Protein AF-A0A7V9MYZ0-F1 (afdb_monomer_lite)

Sequence (90 aa):
MIKEVVTAVLVGLALPAAAQAQSGQDDDAMVCRPPQQLPGQRVYGPKVCKPRRVWDDLHRQGLDISADGQSVGESEKFRTFHCPSGAVTC

Radius of gyration: 21.64 Å; chains: 1; bounding box: 62×56×28 Å

pLDDT: mean 74.69, std 18.87, range [39.47, 94.19]

Secondary structure (DSSP, 8-state):
----------------------TT--TT-EEEEPP-BPTTSS-B---EEEEHHHHHHHHHTTEEE-TTSS-EEE-HHHHHH---TT-S--

Foldseek 3Di:
DDDDDDDDDDPDDDDPPPDPPPPDDPQQDWDWDCWDADPPDPDTADIAIDGNVVQVVQVVVQWDQDNNNPDIDRDPVRCQVDDPPDDPHD

Structure (mmCIF, N/CA/C/O backbone):
data_AF-A0A7V9MYZ0-F1
#
_entry.id   AF-A0A7V9MYZ0-F1
#
loop_
_atom_site.group_PDB
_atom_site.id
_atom_site.type_symbol
_atom_site.label_atom_id
_atom_site.label_alt_id
_atom_site.label_comp_id
_atom_site.label_asym_id
_atom_site.label_entity_id
_atom_site.label_seq_id
_atom_site.pdbx_PDB_ins_code
_atom_site.Cartn_x
_atom_site.Cartn_y
_atom_site.Cartn_z
_atom_site.occupancy
_atom_site.B_iso_or_equiv
_atom_site.auth_seq_id
_atom_site.auth_comp_id
_atom_site.auth_asym_id
_atom_site.auth_atom_id
_atom_site.pdbx_PDB_model_num
ATOM 1 N N . MET A 1 1 ? 47.638 45.986 -7.980 1.00 45.56 1 MET A N 1
ATOM 2 C CA . MET A 1 1 ? 46.307 45.843 -8.605 1.00 45.56 1 MET A CA 1
ATOM 3 C C . MET A 1 1 ? 45.471 44.971 -7.687 1.00 45.56 1 MET A C 1
ATOM 5 O O . MET A 1 1 ? 45.632 43.763 -7.676 1.00 45.56 1 MET A O 1
ATOM 9 N N . ILE A 1 2 ? 44.697 45.629 -6.831 1.00 48.16 2 ILE A N 1
ATOM 10 C CA . ILE A 1 2 ? 43.816 45.052 -5.811 1.00 48.16 2 ILE A CA 1
ATOM 11 C C . ILE A 1 2 ? 42.444 44.906 -6.458 1.00 48.16 2 ILE A C 1
ATOM 13 O O . ILE A 1 2 ? 41.913 45.898 -6.956 1.00 48.16 2 ILE A O 1
ATOM 17 N N . LYS A 1 3 ? 41.885 43.699 -6.474 1.00 39.47 3 LYS A N 1
ATOM 18 C CA . LYS A 1 3 ? 40.455 43.487 -6.703 1.00 39.47 3 LYS A CA 1
ATOM 19 C C . LYS A 1 3 ? 40.010 42.295 -5.867 1.00 39.47 3 LYS A C 1
ATOM 21 O O . LYS A 1 3 ? 40.115 41.144 -6.273 1.00 39.47 3 LYS A O 1
ATOM 26 N N . GLU A 1 4 ? 39.587 42.650 -4.662 1.00 53.72 4 GLU A N 1
ATOM 27 C CA . GLU A 1 4 ? 38.719 41.893 -3.772 1.00 53.72 4 GLU A CA 1
ATOM 28 C C . GLU A 1 4 ? 37.583 41.226 -4.556 1.00 53.72 4 GLU A C 1
ATOM 30 O O . GLU A 1 4 ? 36.869 41.898 -5.305 1.00 53.72 4 GLU A O 1
ATOM 35 N N . VAL A 1 5 ? 37.365 39.932 -4.328 1.00 51.06 5 VAL A N 1
ATOM 36 C CA . VAL A 1 5 ? 36.041 39.327 -4.498 1.00 51.06 5 VAL A CA 1
ATOM 37 C C . VAL A 1 5 ? 35.736 38.542 -3.231 1.00 51.06 5 VAL A C 1
ATOM 39 O O . VAL A 1 5 ? 36.131 37.394 -3.042 1.00 51.06 5 VAL A O 1
ATOM 42 N N . VAL A 1 6 ? 35.034 39.245 -2.349 1.00 49.78 6 VAL A N 1
ATOM 43 C CA . VAL A 1 6 ? 34.274 38.735 -1.214 1.00 49.78 6 VAL A CA 1
ATOM 44 C C . VAL A 1 6 ? 33.399 37.574 -1.686 1.00 49.78 6 VAL A C 1
ATOM 46 O O . VAL A 1 6 ? 32.569 37.757 -2.573 1.00 49.78 6 VAL A O 1
ATOM 49 N N . THR A 1 7 ? 33.539 36.394 -1.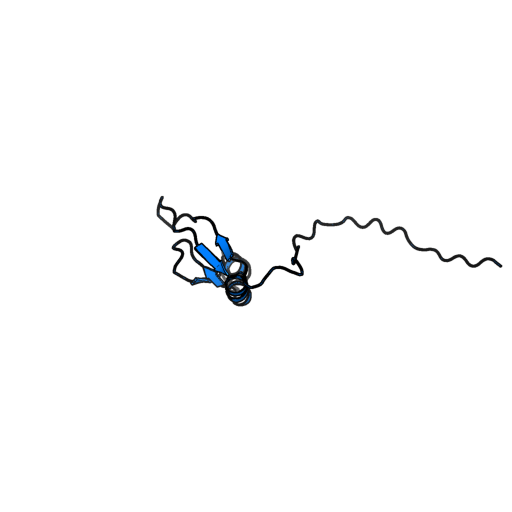081 1.00 49.56 7 THR A N 1
ATOM 50 C CA . THR A 1 7 ? 32.502 35.358 -1.176 1.00 49.56 7 THR A CA 1
ATOM 51 C C . THR A 1 7 ? 32.062 34.987 0.229 1.00 49.56 7 THR A C 1
ATOM 53 O O . THR A 1 7 ? 32.854 34.568 1.069 1.00 49.56 7 THR A O 1
ATOM 56 N N . ALA A 1 8 ? 30.786 35.266 0.473 1.00 50.34 8 ALA A N 1
ATOM 57 C CA . ALA A 1 8 ? 30.106 35.249 1.749 1.00 50.34 8 ALA A CA 1
ATOM 58 C C . ALA A 1 8 ? 30.124 33.872 2.425 1.00 50.34 8 ALA A C 1
ATOM 60 O O . ALA A 1 8 ? 29.784 32.854 1.825 1.00 50.34 8 ALA A O 1
ATOM 61 N N . VAL A 1 9 ? 30.441 33.878 3.719 1.00 46.56 9 VAL A N 1
ATOM 62 C CA . VAL A 1 9 ? 30.151 32.782 4.642 1.00 46.56 9 VAL A CA 1
ATOM 63 C C . VAL A 1 9 ? 28.642 32.781 4.895 1.00 46.56 9 VAL A C 1
ATOM 65 O O . VAL A 1 9 ? 28.131 33.611 5.642 1.00 46.56 9 VAL A O 1
ATOM 68 N N . LEU A 1 10 ? 27.919 31.860 4.260 1.00 51.97 10 LEU A N 1
ATOM 69 C CA . LEU A 1 10 ? 26.530 31.552 4.598 1.00 51.97 10 LEU A CA 1
ATOM 70 C C . LEU A 1 10 ? 26.512 30.337 5.528 1.00 51.97 10 LEU A C 1
ATOM 72 O O . LEU A 1 10 ? 26.478 29.189 5.089 1.00 51.97 10 LEU A O 1
ATOM 76 N N . VAL A 1 11 ? 26.532 30.608 6.834 1.00 50.84 11 VAL A N 1
ATOM 77 C CA . VAL A 1 11 ? 26.068 29.660 7.853 1.00 50.84 11 VAL A CA 1
ATOM 78 C C . VAL A 1 11 ? 24.547 29.599 7.732 1.00 50.84 11 VAL A C 1
ATOM 80 O O . VAL A 1 11 ? 23.829 30.439 8.266 1.00 50.84 11 VAL A O 1
ATOM 83 N N . GLY A 1 12 ? 24.062 28.629 6.961 1.00 47.50 12 GLY A N 1
ATOM 84 C CA . GLY A 1 12 ? 22.655 28.254 6.902 1.00 47.50 12 GLY A CA 1
ATOM 85 C C . GLY A 1 12 ? 22.440 26.991 7.724 1.00 47.50 12 GLY A C 1
ATOM 86 O O . GLY A 1 12 ? 23.034 25.957 7.432 1.00 47.50 12 GLY A O 1
ATOM 87 N N . LEU A 1 13 ? 21.598 27.079 8.752 1.00 51.66 13 LEU A N 1
ATOM 88 C CA . LEU A 1 13 ? 21.053 25.933 9.477 1.00 51.66 13 LEU A CA 1
ATOM 89 C C . LEU A 1 13 ? 20.404 24.975 8.468 1.00 51.66 13 LEU A C 1
ATOM 91 O O . LEU A 1 13 ? 19.322 25.247 7.949 1.00 51.66 13 LEU A O 1
ATOM 95 N N . ALA A 1 14 ? 21.078 23.867 8.168 1.00 48.38 14 ALA A N 1
ATOM 96 C CA . ALA A 1 14 ? 20.512 22.798 7.366 1.00 48.38 14 ALA A CA 1
ATOM 97 C C . ALA A 1 14 ? 19.420 22.107 8.192 1.00 48.38 14 ALA A C 1
ATOM 99 O O . ALA A 1 14 ? 19.708 21.297 9.074 1.00 48.38 14 ALA A O 1
ATOM 100 N N . LEU A 1 15 ? 18.155 22.437 7.915 1.00 51.34 15 LEU A N 1
ATOM 101 C CA . LEU A 1 15 ? 17.048 21.541 8.235 1.00 51.34 15 LEU A CA 1
ATOM 102 C C . LEU A 1 15 ? 17.370 20.182 7.588 1.00 51.34 15 LEU A C 1
ATOM 104 O O . LEU A 1 15 ? 17.727 20.169 6.405 1.00 51.34 15 LEU A O 1
ATOM 108 N N . PRO A 1 16 ? 17.251 19.042 8.293 1.00 46.75 16 PRO A N 1
ATOM 109 C CA . PRO A 1 16 ? 17.363 17.751 7.638 1.00 46.75 16 PRO A CA 1
ATOM 110 C C . PRO A 1 16 ? 16.184 17.623 6.671 1.00 46.75 16 PRO A C 1
ATOM 112 O O . PRO A 1 16 ? 15.050 17.358 7.066 1.00 46.75 16 PRO A O 1
ATOM 115 N N . ALA A 1 17 ? 16.457 17.870 5.392 1.00 45.44 17 ALA A N 1
ATOM 116 C CA . ALA A 1 17 ? 15.546 17.589 4.305 1.00 45.44 17 ALA A CA 1
ATOM 117 C C . ALA A 1 17 ? 15.266 16.082 4.312 1.00 45.44 17 ALA A C 1
ATOM 119 O O . ALA A 1 17 ? 16.060 15.278 3.825 1.00 45.44 17 ALA A O 1
ATOM 120 N N . ALA A 1 18 ? 14.128 15.691 4.883 1.00 50.50 18 ALA A N 1
ATOM 121 C CA . ALA A 1 18 ? 13.535 14.378 4.686 1.00 50.50 18 ALA A CA 1
ATOM 122 C C . ALA A 1 18 ? 13.012 14.287 3.244 1.00 50.50 18 ALA A C 1
ATOM 124 O O . ALA A 1 18 ? 11.815 14.344 2.987 1.00 50.50 18 ALA A O 1
ATOM 125 N N . ALA A 1 19 ? 13.933 14.220 2.291 1.00 48.78 19 ALA A N 1
ATOM 126 C CA . ALA A 1 19 ? 13.663 13.895 0.902 1.00 48.78 19 ALA A CA 1
ATOM 127 C C . ALA A 1 19 ? 14.958 13.371 0.281 1.00 48.78 19 ALA A C 1
ATOM 129 O O . ALA A 1 19 ? 15.541 13.977 -0.615 1.00 48.78 19 ALA A O 1
ATOM 130 N N . GLN A 1 20 ? 15.416 12.214 0.760 1.00 44.50 20 GLN A N 1
ATOM 131 C CA . GL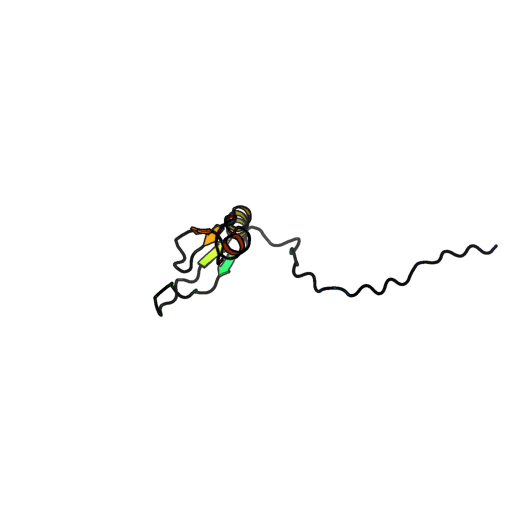N A 1 20 ? 16.227 11.351 -0.089 1.00 44.50 20 GLN A CA 1
ATOM 132 C C . GLN A 1 20 ? 15.296 10.800 -1.176 1.00 44.50 20 GLN A C 1
ATOM 134 O O . GLN A 1 20 ? 14.823 9.673 -1.089 1.00 44.50 20 GLN A O 1
ATOM 139 N N . ALA A 1 21 ? 14.984 11.617 -2.183 1.00 51.44 21 ALA A N 1
ATOM 140 C CA . ALA A 1 21 ? 14.615 11.083 -3.482 1.00 51.44 21 ALA A CA 1
ATOM 141 C C . ALA A 1 21 ? 15.878 10.376 -3.980 1.00 51.44 21 ALA A C 1
ATOM 143 O O . ALA A 1 21 ? 16.823 11.029 -4.422 1.00 51.44 21 ALA A O 1
ATOM 144 N N . GLN A 1 22 ? 15.964 9.064 -3.753 1.00 53.09 22 GLN A N 1
ATOM 145 C CA . GLN A 1 22 ? 17.125 8.283 -4.153 1.00 53.09 22 GLN A CA 1
ATOM 146 C C . GLN A 1 22 ? 17.109 8.219 -5.682 1.00 53.09 22 GLN A C 1
ATOM 148 O O . GLN A 1 22 ? 16.413 7.412 -6.295 1.00 53.09 22 GLN A O 1
ATOM 153 N N . SER A 1 23 ? 17.854 9.124 -6.304 1.00 51.69 23 SER A N 1
ATOM 154 C CA . SER A 1 23 ? 18.178 9.088 -7.719 1.00 51.69 23 SER A CA 1
ATOM 155 C C . SER A 1 23 ? 18.939 7.790 -8.009 1.00 51.69 23 SER A C 1
ATOM 157 O O . SER A 1 23 ? 20.104 7.651 -7.647 1.00 51.69 23 SER A O 1
ATOM 159 N N . GLY A 1 24 ? 18.253 6.821 -8.624 1.00 52.94 24 GLY A N 1
ATOM 160 C CA . GLY A 1 24 ? 18.816 5.519 -9.010 1.00 52.94 24 GLY A CA 1
ATOM 161 C C . GLY A 1 24 ? 18.200 4.300 -8.317 1.00 52.94 24 GLY A C 1
ATOM 162 O O . GLY A 1 24 ? 18.849 3.266 -8.209 1.00 52.94 24 GLY A O 1
ATOM 163 N N . GLN A 1 25 ? 16.979 4.403 -7.798 1.00 59.31 25 GLN A N 1
ATOM 164 C CA . GLN A 1 25 ? 16.248 3.255 -7.270 1.00 59.31 25 GLN A CA 1
ATOM 165 C C . GLN A 1 25 ? 15.611 2.462 -8.422 1.00 59.31 25 GLN A C 1
ATOM 167 O O . GLN A 1 25 ? 14.737 2.993 -9.091 1.00 59.31 25 GLN A O 1
ATOM 172 N N . ASP A 1 26 ? 16.010 1.199 -8.632 1.00 73.75 26 ASP A N 1
ATOM 173 C CA . ASP A 1 26 ? 15.390 0.327 -9.643 1.00 73.75 26 ASP A CA 1
ATOM 174 C C . ASP A 1 26 ? 13.858 0.322 -9.481 1.00 73.75 26 ASP A C 1
ATOM 176 O O . ASP A 1 26 ? 13.344 -0.039 -8.414 1.00 73.75 26 ASP A O 1
ATOM 180 N N . ASP A 1 27 ? 13.129 0.717 -10.525 1.00 77.38 27 ASP A N 1
ATOM 181 C CA . ASP A 1 27 ? 11.656 0.788 -10.537 1.00 77.38 27 ASP A CA 1
ATOM 182 C C . ASP A 1 27 ? 11.006 -0.590 -10.315 1.00 77.38 27 ASP A C 1
ATOM 184 O O . ASP A 1 27 ? 9.889 -0.716 -9.800 1.00 77.38 27 ASP A O 1
ATOM 188 N N . ASP A 1 28 ? 11.746 -1.643 -10.658 1.00 83.50 28 ASP A N 1
ATOM 189 C CA . ASP A 1 28 ? 11.379 -3.043 -10.473 1.00 83.50 28 ASP A CA 1
ATOM 190 C C . ASP A 1 28 ? 11.804 -3.622 -9.117 1.00 83.50 28 ASP A C 1
ATOM 192 O O . ASP A 1 28 ? 11.486 -4.775 -8.815 1.00 83.50 28 ASP A O 1
ATOM 196 N N . ALA A 1 29 ? 12.491 -2.852 -8.266 1.00 90.56 29 ALA A N 1
ATOM 197 C CA . ALA A 1 29 ? 12.865 -3.339 -6.946 1.00 90.56 29 ALA A CA 1
ATOM 198 C C . ALA A 1 29 ? 11.613 -3.707 -6.145 1.00 90.56 29 ALA A C 1
ATOM 200 O O . ALA A 1 29 ? 10.698 -2.899 -5.969 1.00 90.56 29 ALA A O 1
ATOM 201 N N . MET A 1 30 ? 11.590 -4.926 -5.611 1.00 93.12 30 MET A N 1
ATOM 202 C CA . MET A 1 30 ? 10.506 -5.377 -4.746 1.00 93.12 30 MET A CA 1
ATOM 203 C C . MET A 1 30 ? 10.594 -4.685 -3.386 1.00 93.12 30 MET A C 1
ATOM 205 O O . MET A 1 30 ? 11.537 -4.889 -2.624 1.00 93.12 30 MET A O 1
ATOM 209 N N . VAL A 1 31 ? 9.573 -3.894 -3.066 1.00 93.88 31 VAL A N 1
ATOM 210 C CA . VAL A 1 31 ? 9.425 -3.187 -1.794 1.00 93.88 31 VAL A CA 1
ATOM 211 C C . VAL A 1 31 ? 8.310 -3.844 -0.991 1.00 93.88 31 VAL A C 1
ATOM 213 O O . VAL A 1 31 ? 7.181 -3.992 -1.468 1.00 93.88 31 VAL A O 1
ATOM 216 N N . CYS A 1 32 ? 8.631 -4.238 0.241 1.00 93.69 32 CYS A N 1
ATOM 217 C CA . CYS A 1 32 ? 7.693 -4.878 1.154 1.00 93.69 32 CYS A CA 1
ATOM 218 C C . CYS A 1 32 ? 7.289 -3.948 2.298 1.00 93.69 32 CYS A C 1
ATOM 220 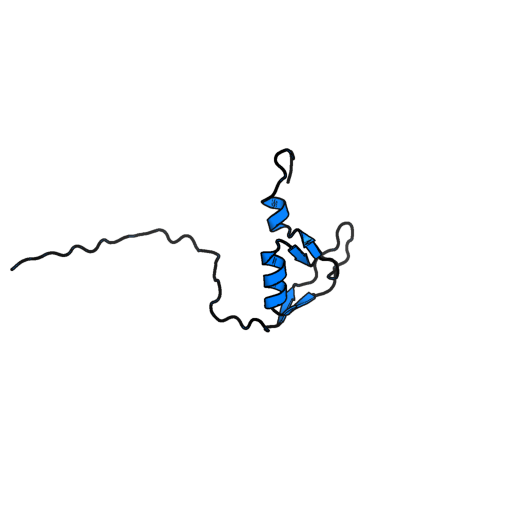O O . CYS A 1 32 ? 8.155 -3.459 3.021 1.00 93.69 32 CYS A O 1
ATOM 222 N N . ARG A 1 33 ? 5.983 -3.799 2.533 1.00 91.88 33 ARG A N 1
ATOM 223 C CA . ARG A 1 33 ? 5.440 -3.235 3.771 1.00 91.88 33 ARG A CA 1
ATOM 224 C C . ARG A 1 33 ? 5.206 -4.335 4.814 1.00 91.88 33 ARG A C 1
ATOM 226 O O . ARG A 1 33 ? 4.759 -5.430 4.450 1.00 91.88 33 ARG A O 1
ATOM 233 N N . PRO A 1 34 ? 5.508 -4.075 6.099 1.00 91.94 34 PRO A N 1
ATOM 234 C CA . PRO A 1 34 ? 5.215 -5.013 7.173 1.00 91.94 34 PRO A CA 1
ATOM 235 C C . PRO A 1 34 ? 3.696 -5.168 7.385 1.00 91.94 34 PRO A C 1
ATOM 237 O O . PRO A 1 34 ? 2.932 -4.283 6.996 1.00 91.94 34 PRO A O 1
ATOM 240 N N . PRO A 1 35 ? 3.263 -6.269 8.024 1.00 92.69 35 PRO A N 1
ATOM 241 C CA . PRO A 1 35 ? 1.900 -6.442 8.519 1.00 92.69 35 PRO A CA 1
ATOM 242 C C . PRO A 1 35 ? 1.400 -5.233 9.317 1.00 92.69 35 PRO A C 1
ATOM 244 O O . PRO A 1 35 ? 2.051 -4.803 10.270 1.00 92.69 35 PRO A O 1
ATOM 247 N N . GLN A 1 36 ? 0.227 -4.715 8.959 1.00 90.94 36 GLN A N 1
ATOM 248 C CA . GLN A 1 36 ? -0.460 -3.655 9.704 1.00 90.94 36 GLN A CA 1
ATOM 249 C C . GLN A 1 36 ? -1.644 -4.247 10.475 1.00 90.94 36 GLN A C 1
ATOM 251 O O . GLN A 1 36 ? -2.235 -5.234 10.041 1.00 90.94 36 GLN A O 1
ATOM 256 N N . GLN A 1 37 ? -1.988 -3.676 11.628 1.00 92.06 37 GLN A N 1
ATOM 257 C CA . GLN A 1 37 ? -3.133 -4.147 12.408 1.00 92.06 37 GLN A CA 1
ATOM 258 C C . GLN A 1 37 ? -4.444 -3.801 11.692 1.00 92.06 37 GLN A C 1
ATOM 260 O O . GLN A 1 37 ? -4.624 -2.678 11.223 1.00 92.06 37 GLN A O 1
ATOM 265 N N . LEU A 1 38 ? -5.367 -4.761 11.615 1.00 89.56 38 LEU A N 1
ATOM 266 C CA . LEU A 1 38 ? -6.674 -4.537 11.007 1.00 89.56 38 LEU A CA 1
ATOM 267 C C . LEU A 1 38 ? -7.552 -3.659 11.917 1.00 89.56 38 LEU A C 1
ATOM 269 O O . LEU A 1 38 ? -7.612 -3.907 13.127 1.00 89.56 38 LEU A O 1
ATOM 273 N N . PRO A 1 39 ? -8.280 -2.670 11.365 1.00 86.62 39 PRO A N 1
ATOM 274 C CA . PRO A 1 39 ? -9.170 -1.820 12.150 1.00 86.62 39 PRO A CA 1
ATOM 275 C C . PRO A 1 39 ? -10.199 -2.639 12.937 1.00 86.62 39 PRO A C 1
ATOM 277 O O . PRO A 1 39 ? -10.824 -3.555 12.402 1.00 86.62 39 PRO A O 1
ATOM 280 N N . GLY A 1 40 ? -10.371 -2.317 14.221 1.00 87.88 40 GLY A N 1
ATOM 281 C CA . GLY A 1 40 ? -11.336 -2.988 15.101 1.00 87.88 40 GLY A CA 1
ATOM 282 C C . GLY A 1 40 ? -10.974 -4.426 15.493 1.00 87.88 40 GLY A C 1
ATOM 283 O O . GLY A 1 40 ? -11.732 -5.062 16.222 1.00 87.88 40 GLY A O 1
ATOM 284 N N . GLN A 1 41 ? -9.822 -4.944 15.057 1.00 90.56 41 GLN A N 1
ATOM 285 C CA . GLN A 1 41 ? -9.375 -6.303 15.351 1.00 90.56 41 GLN A CA 1
ATOM 286 C C . GLN A 1 41 ? -7.991 -6.296 16.002 1.00 90.56 41 GLN A C 1
ATOM 288 O O . GLN A 1 41 ? -7.196 -5.376 15.829 1.00 90.56 41 GLN A O 1
ATOM 293 N N . ARG A 1 42 ? -7.669 -7.354 16.750 1.00 91.94 42 ARG A N 1
ATOM 294 C CA . ARG A 1 42 ? -6.319 -7.592 17.304 1.00 91.94 42 ARG A CA 1
ATOM 295 C C . ARG A 1 42 ? -5.460 -8.470 16.387 1.00 91.94 42 ARG A C 1
ATOM 297 O O . ARG A 1 42 ? -4.528 -9.123 16.841 1.00 91.94 42 ARG A O 1
ATOM 304 N N . VAL A 1 43 ? -5.823 -8.524 15.109 1.00 92.75 43 VAL A N 1
ATOM 305 C CA . VAL A 1 43 ? -5.190 -9.360 14.090 1.00 92.75 43 VAL A CA 1
ATOM 306 C C . VAL A 1 43 ? -4.418 -8.459 13.133 1.00 92.75 43 VAL A C 1
ATOM 308 O O . VAL A 1 43 ? -4.878 -7.368 12.795 1.00 92.75 43 VAL A O 1
ATOM 311 N N . TYR A 1 44 ? -3.245 -8.917 12.707 1.00 93.25 44 TYR A N 1
ATOM 312 C CA . TYR A 1 44 ? -2.431 -8.243 11.702 1.00 93.25 44 TYR A CA 1
ATOM 313 C C . TYR A 1 44 ? -2.749 -8.784 10.312 1.00 93.25 44 TYR A C 1
ATOM 315 O O . TYR A 1 44 ? -2.945 -9.986 10.134 1.00 93.25 44 TYR A O 1
ATOM 323 N N . GLY A 1 45 ? -2.791 -7.890 9.331 1.00 89.69 45 GLY A N 1
ATOM 324 C CA . GLY A 1 45 ? -2.910 -8.253 7.931 1.00 89.69 45 GLY A CA 1
ATOM 325 C C . GLY A 1 45 ? -1.617 -8.835 7.354 1.00 89.69 45 GLY A C 1
ATOM 326 O O . GLY A 1 45 ? -0.616 -9.002 8.054 1.00 89.69 45 GLY A O 1
ATOM 327 N N . PRO A 1 46 ? -1.614 -9.182 6.065 1.00 93.62 46 PRO A N 1
ATOM 328 C CA . PRO A 1 46 ? -0.467 -9.810 5.433 1.00 93.62 46 PRO A CA 1
ATOM 329 C C . PRO A 1 46 ? 0.693 -8.827 5.227 1.00 93.62 46 PRO A C 1
ATOM 331 O O . PRO A 1 46 ? 0.523 -7.612 5.130 1.00 93.62 46 PRO A O 1
ATOM 334 N N . LYS A 1 47 ? 1.900 -9.380 5.077 1.00 93.69 47 LYS A N 1
ATOM 335 C CA . LYS A 1 47 ? 3.039 -8.650 4.511 1.00 93.69 47 LYS A CA 1
ATOM 336 C C . LYS A 1 47 ? 2.781 -8.430 3.019 1.00 93.69 47 LYS A C 1
ATOM 338 O O . LYS A 1 47 ? 2.569 -9.398 2.290 1.00 93.69 47 LYS A O 1
ATOM 343 N N . VAL A 1 48 ? 2.858 -7.186 2.552 1.00 93.94 48 VAL A N 1
ATOM 344 C CA . VAL A 1 48 ? 2.587 -6.839 1.149 1.00 93.94 48 VAL A CA 1
ATOM 345 C C . VAL A 1 48 ? 3.882 -6.445 0.463 1.00 93.94 48 VAL A C 1
ATOM 347 O O . VAL A 1 48 ? 4.503 -5.460 0.844 1.00 93.94 48 VAL A O 1
ATOM 350 N N . CYS A 1 49 ? 4.280 -7.194 -0.562 1.00 93.94 49 CYS A N 1
ATOM 351 C CA . CYS A 1 49 ? 5.430 -6.867 -1.398 1.00 93.94 49 CYS A CA 1
ATOM 352 C C . CYS A 1 49 ? 4.966 -6.530 -2.814 1.00 93.94 49 CYS A C 1
ATOM 354 O O . CYS A 1 49 ? 4.274 -7.331 -3.445 1.00 93.94 49 CYS A O 1
ATOM 356 N N . LYS A 1 50 ? 5.353 -5.358 -3.317 1.00 92.75 50 LYS A N 1
ATOM 357 C CA . LYS A 1 50 ? 5.086 -4.915 -4.692 1.00 92.75 50 LYS A CA 1
ATOM 358 C C . LYS A 1 50 ? 6.333 -4.249 -5.279 1.00 92.75 50 LYS A C 1
ATOM 360 O O . LYS A 1 50 ? 7.155 -3.752 -4.506 1.00 92.75 50 LYS A O 1
ATOM 365 N N . PRO A 1 51 ? 6.483 -4.223 -6.613 1.00 94.19 51 PRO A N 1
ATOM 366 C CA . PRO A 1 51 ? 7.521 -3.427 -7.257 1.00 94.19 51 PRO A CA 1
ATOM 367 C C . PRO A 1 51 ? 7.392 -1.955 -6.868 1.00 94.19 51 PRO A C 1
ATOM 369 O O . PRO A 1 51 ? 6.274 -1.461 -6.701 1.00 94.19 51 PRO A O 1
ATOM 372 N N . ARG A 1 52 ? 8.520 -1.254 -6.760 1.00 91.19 52 ARG A N 1
ATOM 373 C CA . ARG A 1 52 ? 8.570 0.169 -6.411 1.00 91.19 52 ARG A CA 1
ATOM 374 C C . ARG A 1 52 ? 7.654 1.014 -7.294 1.00 91.19 52 ARG A C 1
ATOM 376 O O . ARG A 1 52 ? 6.829 1.736 -6.748 1.00 91.19 52 ARG A O 1
ATOM 383 N N . ARG A 1 53 ? 7.669 0.794 -8.614 1.00 92.75 53 ARG A N 1
ATOM 384 C CA . ARG A 1 53 ? 6.778 1.491 -9.558 1.00 92.75 53 ARG A CA 1
ATOM 385 C C . ARG A 1 53 ? 5.298 1.443 -9.170 1.00 92.75 53 ARG A C 1
ATOM 387 O O . ARG A 1 53 ? 4.587 2.421 -9.343 1.00 92.75 53 ARG A O 1
ATOM 394 N N . VAL A 1 54 ? 4.834 0.324 -8.605 1.00 93.50 54 VAL A N 1
ATOM 395 C CA . VAL A 1 54 ? 3.428 0.162 -8.203 1.00 93.50 54 VAL A CA 1
ATOM 396 C C . VAL A 1 54 ? 3.122 1.012 -6.974 1.00 93.50 54 VAL A C 1
ATOM 398 O O . VAL A 1 54 ? 2.056 1.613 -6.893 1.00 93.50 54 VAL A O 1
ATOM 401 N N . TRP A 1 55 ? 4.049 1.073 -6.017 1.00 92.56 55 TRP A N 1
ATOM 402 C CA . TRP A 1 55 ? 3.912 1.959 -4.862 1.00 92.56 55 TRP A CA 1
ATOM 403 C C . TRP A 1 55 ? 3.918 3.425 -5.289 1.00 92.56 55 TRP A C 1
ATOM 405 O O . TRP A 1 55 ? 3.055 4.185 -4.855 1.00 92.56 55 TRP A O 1
ATOM 415 N N . ASP A 1 56 ? 4.818 3.794 -6.197 1.00 92.88 56 ASP A N 1
ATOM 416 C CA . ASP A 1 56 ? 4.908 5.156 -6.716 1.00 92.88 56 ASP A CA 1
ATOM 417 C C . ASP A 1 56 ? 3.639 5.551 -7.485 1.00 92.88 56 ASP A C 1
ATOM 419 O O . ASP A 1 56 ? 3.122 6.652 -7.303 1.00 92.88 56 ASP A O 1
ATOM 423 N N . ASP A 1 57 ? 3.083 4.652 -8.304 1.00 93.56 57 ASP A N 1
ATOM 424 C CA . ASP A 1 57 ? 1.803 4.856 -8.994 1.00 93.56 57 ASP A CA 1
ATOM 425 C C . ASP A 1 57 ? 0.658 5.133 -8.020 1.00 93.56 57 ASP A C 1
ATOM 427 O O . ASP A 1 57 ? -0.138 6.048 -8.245 1.00 93.56 57 ASP A O 1
ATOM 431 N N . LEU A 1 58 ? 0.573 4.365 -6.932 1.00 93.19 58 LEU A N 1
ATOM 432 C CA . LEU A 1 58 ? -0.447 4.554 -5.902 1.00 93.19 58 LEU A CA 1
ATOM 433 C C . LEU A 1 58 ? -0.260 5.893 -5.184 1.00 93.19 58 LEU A C 1
ATOM 435 O O . LEU A 1 58 ? -1.207 6.671 -5.076 1.00 93.19 58 LEU A O 1
ATOM 439 N N . HIS A 1 59 ? 0.966 6.212 -4.767 1.00 91.19 59 HIS A N 1
ATOM 440 C CA . HIS A 1 59 ? 1.263 7.451 -4.045 1.00 91.19 59 HIS A CA 1
ATOM 441 C C . HIS A 1 59 ? 1.050 8.695 -4.903 1.00 91.19 59 HIS A C 1
ATOM 443 O O . HIS A 1 59 ? 0.563 9.704 -4.391 1.00 91.19 59 HIS A O 1
ATOM 449 N N . ARG A 1 60 ? 1.329 8.621 -6.211 1.00 89.94 60 ARG A N 1
ATOM 450 C CA . ARG A 1 60 ? 1.002 9.690 -7.170 1.00 89.94 60 ARG A CA 1
ATOM 451 C C . ARG A 1 60 ? -0.499 9.954 -7.268 1.00 89.94 60 ARG A C 1
ATOM 453 O O . ARG A 1 60 ? -0.895 11.098 -7.462 1.00 89.94 60 ARG A O 1
ATOM 460 N N . GLN A 1 61 ? -1.320 8.921 -7.109 1.00 91.19 61 GLN A N 1
ATOM 461 C CA . GLN A 1 61 ? -2.783 9.023 -7.097 1.00 91.19 61 GLN A CA 1
ATOM 462 C C . GLN A 1 61 ? -3.349 9.381 -5.714 1.00 91.19 61 GLN A C 1
ATOM 464 O O . GLN A 1 61 ? -4.559 9.518 -5.561 1.00 91.19 61 GLN A O 1
ATOM 469 N N . GLY A 1 62 ? -2.495 9.514 -4.698 1.00 89.12 62 GLY A N 1
ATOM 470 C CA . GLY A 1 62 ? -2.913 9.717 -3.314 1.00 89.12 62 GLY A CA 1
ATOM 471 C C . GLY A 1 62 ? -3.548 8.500 -2.653 1.00 89.12 62 GLY A C 1
ATOM 472 O O . GLY A 1 62 ? -4.229 8.621 -1.635 1.00 89.12 62 GLY A O 1
ATOM 473 N N . LEU A 1 63 ? -3.294 7.321 -3.210 1.00 93.38 63 LEU A N 1
ATOM 474 C CA . LEU A 1 63 ? -3.789 6.043 -2.731 1.00 93.38 63 LEU A CA 1
ATOM 475 C C . LEU A 1 63 ? -2.687 5.269 -1.998 1.00 93.38 63 LEU A C 1
ATOM 477 O O . LEU A 1 63 ? -1.498 5.515 -2.186 1.00 93.38 63 LEU A O 1
ATOM 481 N N . ASP A 1 64 ? -3.086 4.317 -1.164 1.00 93.25 64 ASP A N 1
ATOM 482 C CA . ASP A 1 64 ? -2.208 3.330 -0.535 1.00 93.25 64 ASP A CA 1
ATOM 483 C C . ASP A 1 64 ? -2.942 1.985 -0.396 1.00 93.25 64 ASP A C 1
ATOM 485 O O . ASP A 1 64 ? -4.172 1.918 -0.475 1.00 93.25 64 ASP A O 1
ATOM 489 N N . ILE A 1 65 ? -2.187 0.901 -0.200 1.00 91.88 65 ILE A N 1
ATOM 490 C CA . ILE A 1 65 ? -2.764 -0.419 0.082 1.00 91.88 65 ILE A CA 1
ATOM 491 C C . ILE A 1 65 ? -3.136 -0.484 1.568 1.00 91.88 65 ILE A C 1
ATOM 493 O O . ILE A 1 65 ? -2.293 -0.276 2.442 1.00 91.88 65 ILE A O 1
ATOM 497 N N . SER A 1 66 ? -4.394 -0.811 1.850 1.00 90.12 66 SER A N 1
ATOM 498 C CA . SER A 1 66 ? -4.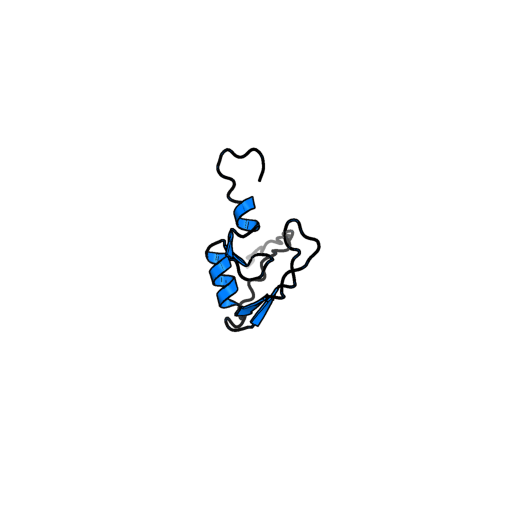940 -0.936 3.202 1.00 90.12 66 SER A CA 1
ATOM 499 C C . SER A 1 66 ? -4.272 -2.045 4.019 1.00 90.12 66 SER A C 1
ATOM 501 O O . SER A 1 66 ? -3.589 -2.930 3.498 1.00 90.12 66 SER A O 1
ATOM 503 N N . ALA A 1 67 ? -4.535 -2.043 5.329 1.00 88.75 67 ALA A N 1
ATOM 504 C CA . ALA A 1 67 ? -3.986 -3.018 6.269 1.00 88.75 67 ALA A CA 1
ATOM 505 C C . ALA A 1 67 ? -4.332 -4.484 5.938 1.00 88.75 67 ALA A C 1
ATOM 507 O O . ALA A 1 67 ? -3.567 -5.372 6.295 1.00 88.75 67 ALA A O 1
ATOM 508 N N . ASP A 1 68 ? -5.437 -4.755 5.238 1.00 89.19 68 ASP A N 1
ATOM 509 C CA . ASP A 1 68 ? -5.806 -6.099 4.762 1.00 89.19 68 ASP A CA 1
ATOM 510 C C . ASP A 1 68 ? -4.949 -6.605 3.588 1.00 89.19 68 ASP A C 1
ATOM 512 O O . ASP A 1 68 ? -4.975 -7.793 3.264 1.00 89.19 68 ASP A O 1
ATOM 516 N N . GLY A 1 69 ? -4.162 -5.717 2.977 1.00 89.06 69 GLY A N 1
ATOM 517 C CA . GLY A 1 69 ? -3.230 -6.021 1.899 1.00 89.06 69 GLY A CA 1
ATOM 518 C C . GLY A 1 69 ? -3.860 -6.296 0.534 1.00 89.06 69 GLY A C 1
ATOM 519 O O . GLY A 1 69 ? -3.133 -6.653 -0.394 1.00 89.06 69 GLY A O 1
ATOM 520 N N . GLN A 1 70 ? -5.179 -6.140 0.397 1.00 87.94 70 GLN A N 1
ATOM 521 C CA . GLN A 1 70 ? -5.922 -6.368 -0.843 1.00 87.94 70 GLN A CA 1
ATOM 522 C C . GLN A 1 70 ? -6.634 -5.105 -1.323 1.00 87.94 70 GLN A C 1
ATOM 524 O O . GLN A 1 70 ? -6.640 -4.826 -2.522 1.00 87.94 70 GLN A O 1
ATOM 529 N N . SER A 1 71 ? -7.223 -4.339 -0.407 1.00 90.62 71 SER A N 1
ATOM 530 C CA . SER A 1 71 ? -7.945 -3.119 -0.739 1.00 90.62 71 SER A CA 1
ATOM 531 C C . SER A 1 71 ? -6.996 -1.931 -0.916 1.00 90.62 71 SER A C 1
ATOM 533 O O . SER A 1 71 ? -5.943 -1.843 -0.284 1.00 90.62 71 SER A O 1
ATOM 535 N N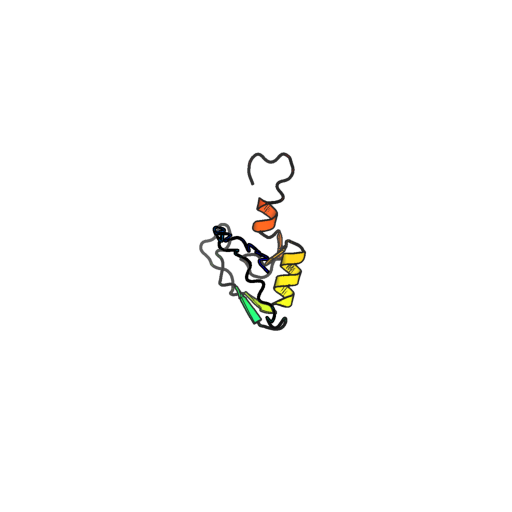 . VAL A 1 72 ? -7.371 -1.018 -1.812 1.00 92.31 72 VAL A N 1
ATOM 536 C CA . VAL A 1 72 ? -6.672 0.246 -2.061 1.00 92.31 72 VAL A CA 1
ATOM 537 C C . VAL A 1 72 ? -7.602 1.371 -1.634 1.00 92.31 72 VAL A C 1
ATOM 539 O O . VAL A 1 72 ? -8.772 1.381 -2.014 1.00 92.31 72 VAL A O 1
ATOM 542 N N . GLY A 1 73 ? -7.096 2.306 -0.841 1.00 89.25 73 GLY A N 1
ATOM 543 C CA . GLY A 1 73 ? -7.862 3.452 -0.363 1.00 89.25 73 GLY A CA 1
ATOM 544 C C . GLY A 1 73 ? -7.023 4.715 -0.359 1.00 89.25 73 GLY A C 1
ATOM 545 O O . GLY A 1 73 ? -5.829 4.677 -0.641 1.00 89.25 73 GLY A O 1
ATOM 546 N N . GLU A 1 74 ? -7.643 5.842 -0.019 1.00 88.25 74 GLU A N 1
ATOM 547 C CA . GLU A 1 74 ? -6.908 7.090 0.176 1.00 88.25 74 GLU A CA 1
ATOM 548 C C . GLU A 1 74 ? -5.821 6.886 1.225 1.00 88.25 74 GLU A C 1
ATOM 550 O O . GLU A 1 74 ? -6.097 6.380 2.322 1.00 88.25 74 GLU A O 1
ATOM 555 N N . SER A 1 75 ? -4.600 7.283 0.880 1.00 83.62 75 SER A N 1
ATOM 556 C CA . SER A 1 75 ? -3.469 7.242 1.793 1.00 83.62 75 SER A CA 1
ATOM 557 C C . SER A 1 75 ? -3.779 8.102 3.014 1.00 83.62 75 SER A C 1
ATOM 559 O O . SER A 1 75 ? -4.323 9.198 2.878 1.00 83.62 75 SER A O 1
ATOM 561 N N . GLU A 1 76 ? -3.397 7.644 4.207 1.00 78.38 76 GLU A N 1
ATOM 562 C CA . GLU A 1 76 ? -3.578 8.399 5.456 1.00 78.38 76 GLU A CA 1
ATOM 563 C C . GLU A 1 76 ? -3.017 9.822 5.336 1.00 78.38 76 GLU A C 1
ATOM 565 O O . GLU A 1 76 ? -3.666 10.789 5.722 1.00 78.38 76 GLU A O 1
ATOM 570 N N . LYS A 1 77 ? -1.884 9.961 4.636 1.00 73.56 77 LYS A N 1
ATOM 571 C CA . LYS A 1 77 ? -1.289 11.251 4.283 1.00 73.56 77 LYS A CA 1
ATOM 572 C C . LYS A 1 77 ? -2.281 12.160 3.546 1.00 73.56 77 LYS A C 1
ATOM 574 O O . LYS A 1 77 ? -2.442 13.322 3.902 1.00 73.56 77 LYS A O 1
ATOM 579 N N . PHE A 1 78 ? -2.937 11.643 2.511 1.00 71.81 78 PHE A N 1
ATOM 580 C CA . PHE A 1 78 ? -3.878 12.416 1.700 1.00 71.81 78 PHE A CA 1
ATOM 581 C C . PHE A 1 78 ? -5.153 12.759 2.469 1.00 71.81 78 PHE A C 1
ATOM 583 O O . PHE A 1 78 ? -5.647 13.872 2.318 1.00 71.81 78 PHE A O 1
ATOM 590 N N . ARG A 1 79 ? -5.623 11.870 3.350 1.00 69.12 79 ARG A N 1
ATOM 591 C CA . ARG A 1 79 ? -6.771 12.133 4.232 1.00 69.12 79 ARG A CA 1
ATOM 592 C C . ARG A 1 79 ? -6.500 13.278 5.208 1.00 69.12 79 ARG A C 1
ATOM 594 O O . ARG A 1 79 ? -7.369 14.114 5.418 1.00 69.12 79 ARG A O 1
ATOM 601 N N . THR A 1 80 ? -5.291 13.348 5.771 1.00 66.31 80 THR A N 1
ATOM 602 C CA . THR A 1 80 ? -4.914 14.433 6.690 1.00 66.31 80 THR A CA 1
ATOM 603 C C . THR A 1 80 ? -4.763 15.778 5.970 1.00 66.31 80 THR A C 1
ATOM 605 O O . THR A 1 80 ? -5.143 16.808 6.520 1.00 66.31 80 THR A O 1
ATOM 608 N N . PHE A 1 81 ? -4.219 15.797 4.746 1.00 65.56 81 PHE A N 1
ATOM 609 C CA . PHE A 1 81 ? -3.977 17.051 4.013 1.00 65.56 81 PHE A CA 1
ATOM 610 C C . PHE A 1 81 ? -5.178 17.557 3.204 1.00 65.56 81 PHE A C 1
ATOM 612 O O . PHE A 1 81 ? -5.270 18.758 2.957 1.00 65.56 81 PHE A O 1
ATOM 619 N N . HIS A 1 82 ? -6.107 16.682 2.819 1.00 62.09 82 HIS A N 1
ATOM 620 C CA . HIS A 1 82 ? -7.345 17.046 2.132 1.00 62.09 82 HIS A CA 1
ATOM 621 C C . HIS A 1 82 ? -8.544 16.836 3.049 1.00 62.09 82 HIS A C 1
ATOM 623 O O . HIS A 1 82 ? -9.426 16.020 2.800 1.00 62.09 82 HIS A O 1
ATOM 629 N N . CYS A 1 83 ? -8.587 17.620 4.119 1.00 60.31 83 CYS A N 1
ATOM 630 C CA . CYS A 1 83 ? -9.810 17.762 4.887 1.00 60.31 83 CYS A CA 1
ATOM 631 C C . CYS A 1 83 ? -10.817 18.547 4.021 1.00 60.31 83 CYS A C 1
ATOM 633 O O . CYS A 1 83 ? -10.479 19.650 3.570 1.00 60.31 83 CYS A O 1
ATOM 635 N N . PRO A 1 84 ? -12.029 18.027 3.738 1.00 63.16 84 PRO A N 1
ATOM 636 C CA . PRO A 1 84 ? -13.049 18.824 3.070 1.00 63.16 84 PRO A CA 1
ATOM 637 C C . PRO A 1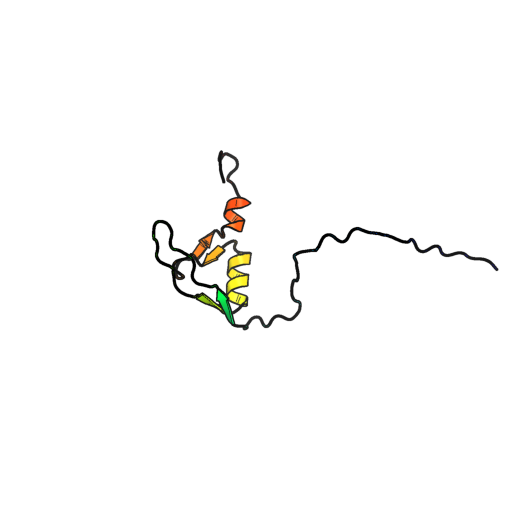 84 ? -13.287 20.068 3.923 1.00 63.16 84 PRO A C 1
ATOM 639 O O . PRO A 1 84 ? -13.433 19.962 5.143 1.00 63.16 84 PRO A O 1
ATOM 642 N N . SER A 1 85 ? -13.258 21.245 3.294 1.00 52.97 85 SER A N 1
ATOM 643 C CA . SER A 1 85 ? -13.403 22.540 3.961 1.00 52.97 85 SER A CA 1
ATOM 644 C C . SER A 1 85 ? -14.731 22.584 4.732 1.00 52.97 85 SER A C 1
ATOM 646 O O . SER A 1 85 ? -15.767 22.920 4.167 1.00 52.97 85 SER A O 1
ATOM 648 N N . GLY A 1 86 ? -14.718 22.167 6.002 1.00 55.47 86 GLY A N 1
ATOM 649 C CA . GLY A 1 86 ? -15.921 22.010 6.824 1.00 55.47 86 GLY A CA 1
ATOM 650 C C . GLY A 1 86 ? -15.903 20.890 7.877 1.00 55.47 86 GLY A C 1
ATOM 651 O O . GLY A 1 86 ? -16.789 20.882 8.727 1.00 55.47 86 GLY A O 1
ATOM 652 N N . ALA A 1 87 ? -14.936 19.964 7.878 1.00 56.09 87 ALA A N 1
ATOM 653 C CA . ALA A 1 87 ? -14.840 18.949 8.935 1.00 56.09 87 ALA A CA 1
ATOM 654 C C . ALA A 1 87 ? -14.126 19.491 10.195 1.00 56.09 87 ALA A C 1
ATOM 656 O O . ALA A 1 87 ? -13.046 20.067 10.107 1.00 56.09 87 ALA A O 1
ATOM 657 N N . VAL A 1 88 ? -14.731 19.299 11.377 1.00 61.06 88 VAL A N 1
ATOM 658 C CA . VAL A 1 88 ? -14.191 19.728 12.693 1.00 61.06 88 VAL A CA 1
ATOM 659 C C . VAL A 1 88 ? -13.021 18.848 13.159 1.00 61.06 88 VAL A C 1
ATOM 661 O O . VAL A 1 88 ? -12.277 19.215 14.067 1.00 61.06 88 VAL A O 1
ATOM 664 N N . THR A 1 89 ? -12.814 17.689 12.538 1.00 57.84 89 THR A N 1
ATOM 665 C CA . THR A 1 89 ? -11.663 16.823 12.801 1.00 57.84 89 THR A CA 1
ATOM 666 C C . THR A 1 89 ? -11.315 16.054 11.533 1.00 57.84 89 THR A C 1
ATOM 668 O O . THR A 1 89 ? -12.202 15.482 10.894 1.00 57.84 89 THR A O 1
ATOM 671 N N . CYS A 1 90 ? -10.028 16.084 11.200 1.00 59.47 90 CYS A N 1
ATOM 672 C CA . CYS A 1 90 ? -9.337 15.126 10.352 1.00 59.47 90 CYS A CA 1
ATOM 673 C C . CYS A 1 90 ? -8.575 14.196 11.325 1.00 59.47 90 CYS A C 1
ATOM 675 O O . CYS A 1 90 ? -8.558 12.981 11.073 1.00 59.47 90 CYS A O 1
#